Protein AF-A0A0F8X9G3-F1 (afdb_monomer_lite)

Radius of gyration: 14.19 Å; chains: 1; bounding box: 34×26×39 Å

Structure (mmCIF, N/CA/C/O backbone):
data_AF-A0A0F8X9G3-F1
#
_entry.id   AF-A0A0F8X9G3-F1
#
loop_
_atom_site.group_PDB
_atom_site.id
_atom_site.type_symbol
_atom_site.label_atom_id
_atom_site.label_alt_id
_atom_site.label_comp_id
_atom_site.label_asym_id
_atom_site.label_entity_id
_atom_site.label_seq_id
_atom_site.pdbx_PDB_ins_code
_atom_site.Cartn_x
_atom_site.Cartn_y
_atom_site.Cartn_z
_atom_site.occupancy
_atom_site.B_iso_or_equiv
_atom_site.auth_seq_id
_atom_site.auth_comp_id
_atom_site.auth_asym_id
_atom_site.auth_atom_id
_atom_site.pdbx_PDB_model_num
ATOM 1 N N . MET A 1 1 ? 1.782 -6.968 -15.824 1.00 55.12 1 MET A N 1
ATOM 2 C CA . MET A 1 1 ? 0.799 -6.143 -16.598 1.00 55.12 1 MET A CA 1
ATOM 3 C C . MET A 1 1 ? -0.123 -5.520 -15.567 1.00 55.12 1 MET A C 1
ATOM 5 O O . MET A 1 1 ? -0.432 -6.246 -14.637 1.00 55.12 1 MET A O 1
ATOM 9 N N . PRO A 1 2 ? -0.645 -4.287 -15.708 1.00 55.75 2 PRO A N 1
ATOM 10 C CA . PRO A 1 2 ? -1.549 -3.748 -14.700 1.00 55.75 2 PRO A CA 1
ATOM 11 C C . PRO A 1 2 ? -2.890 -4.479 -14.796 1.00 55.75 2 PRO A C 1
ATOM 13 O O . PRO A 1 2 ? -3.807 -4.054 -15.496 1.00 55.75 2 PRO A O 1
ATOM 16 N N . ILE A 1 3 ? -2.990 -5.639 -14.145 1.00 59.97 3 ILE A N 1
ATOM 17 C CA . ILE A 1 3 ? -4.221 -6.421 -14.052 1.00 59.97 3 ILE A CA 1
ATOM 18 C C . ILE A 1 3 ? -4.939 -6.058 -12.761 1.00 59.97 3 ILE A C 1
ATOM 20 O O . ILE A 1 3 ? -5.491 -6.898 -12.058 1.00 59.97 3 ILE A O 1
ATOM 24 N N . THR A 1 4 ? -4.976 -4.775 -12.425 1.00 58.44 4 THR A N 1
ATOM 25 C CA . THR A 1 4 ? -6.082 -4.240 -11.640 1.00 58.44 4 THR A CA 1
ATOM 26 C C . THR A 1 4 ? -7.337 -4.352 -12.523 1.00 58.44 4 THR A C 1
ATOM 28 O O . THR A 1 4 ? -7.443 -3.676 -13.543 1.00 58.44 4 THR A O 1
ATOM 31 N N . PRO A 1 5 ? -8.255 -5.297 -12.221 1.00 61.38 5 PRO A N 1
ATOM 32 C CA . PRO A 1 5 ? -8.760 -5.515 -10.867 1.00 61.38 5 PRO A CA 1
ATOM 33 C C . PRO A 1 5 ? -8.480 -6.895 -10.235 1.00 61.38 5 PRO A C 1
ATOM 35 O O . PRO A 1 5 ? -8.960 -7.132 -9.130 1.00 61.38 5 PRO A O 1
ATOM 38 N N . LEU A 1 6 ? -7.731 -7.810 -10.861 1.00 65.81 6 LEU A N 1
ATOM 39 C CA . LEU A 1 6 ? -7.439 -9.154 -10.324 1.00 65.81 6 LEU A CA 1
ATOM 40 C C . LEU A 1 6 ? -6.577 -9.155 -9.047 1.00 65.81 6 LEU A C 1
ATOM 42 O O . LEU A 1 6 ? -6.640 -10.109 -8.270 1.00 65.81 6 LEU A O 1
ATOM 46 N N . HIS A 1 7 ? -5.864 -8.067 -8.761 1.00 74.69 7 HIS A N 1
ATOM 47 C CA . HIS A 1 7 ? -5.136 -7.882 -7.500 1.00 74.69 7 HIS A CA 1
ATOM 48 C C . HIS A 1 7 ? -6.060 -7.676 -6.279 1.00 74.69 7 HIS A C 1
ATOM 50 O O . HIS A 1 7 ? -5.724 -8.063 -5.156 1.00 74.69 7 HIS A O 1
ATOM 56 N N . TYR A 1 8 ? -7.272 -7.145 -6.493 1.00 81.19 8 TYR A N 1
ATOM 57 C CA . TYR A 1 8 ? -8.256 -6.915 -5.429 1.00 81.19 8 TYR A CA 1
ATOM 58 C C . TYR A 1 8 ? -8.791 -8.216 -4.795 1.00 81.19 8 TYR A C 1
ATOM 60 O O . TYR A 1 8 ? -8.833 -8.291 -3.563 1.00 81.19 8 TYR A O 1
ATOM 68 N N . PRO A 1 9 ? -9.176 -9.261 -5.561 1.00 88.44 9 PRO A N 1
ATOM 69 C CA . PRO A 1 9 ? -9.528 -10.566 -5.006 1.00 88.44 9 PRO A CA 1
ATOM 70 C C . PRO A 1 9 ? -8.490 -11.149 -4.043 1.00 88.44 9 PRO A C 1
ATOM 72 O O . PRO A 1 9 ? -8.878 -11.708 -3.017 1.00 88.44 9 PRO A O 1
ATOM 75 N N . VAL A 1 10 ? -7.190 -10.985 -4.320 1.00 89.25 10 VAL A N 1
ATOM 76 C CA . VAL A 1 10 ? -6.123 -11.457 -3.421 1.00 89.25 10 VAL A CA 1
ATOM 77 C C . VAL A 1 10 ? -6.124 -10.662 -2.119 1.00 89.25 10 VAL A C 1
ATOM 79 O O . VAL A 1 10 ? -6.170 -11.255 -1.041 1.00 89.25 10 VAL A O 1
ATOM 82 N N . ALA A 1 11 ? -6.166 -9.329 -2.197 1.00 91.25 11 ALA A N 1
ATOM 83 C CA . ALA A 1 11 ? -6.288 -8.463 -1.023 1.00 91.25 11 ALA A CA 1
ATOM 84 C C . ALA A 1 11 ? -7.526 -8.813 -0.175 1.00 91.25 11 ALA A C 1
ATOM 86 O O . ALA A 1 11 ? -7.452 -8.932 1.051 1.00 91.25 11 ALA A O 1
ATOM 87 N N . TRP A 1 12 ? -8.670 -9.045 -0.821 1.00 93.12 12 TRP A N 1
ATOM 88 C CA . TRP A 1 12 ? -9.884 -9.479 -0.142 1.00 93.12 12 TRP A CA 1
ATOM 89 C C . TRP A 1 12 ? -9.704 -10.853 0.513 1.00 93.12 12 TRP A C 1
ATOM 91 O O . TRP A 1 12 ? -10.017 -10.998 1.695 1.00 93.12 12 TRP A O 1
ATOM 101 N N . GLY A 1 13 ? -9.152 -11.834 -0.205 1.00 93.62 13 GLY A N 1
ATOM 102 C CA . GLY A 1 13 ? -8.879 -13.180 0.299 1.00 93.62 13 GLY A CA 1
ATOM 103 C C . GLY A 1 13 ? -7.996 -13.168 1.545 1.00 93.62 13 GLY A C 1
ATOM 104 O O . GLY A 1 13 ? -8.375 -13.739 2.567 1.00 93.62 13 GLY A O 1
ATOM 105 N N . LEU A 1 14 ? -6.887 -12.422 1.522 1.00 92.88 14 LEU A N 1
ATOM 106 C CA . LEU A 1 14 ? -5.997 -12.249 2.677 1.00 92.88 14 LEU A CA 1
ATOM 107 C C . LEU A 1 14 ? -6.746 -11.699 3.897 1.00 92.88 14 LEU A C 1
ATOM 109 O O . LEU A 1 14 ? -6.619 -12.239 4.994 1.00 92.88 14 LEU A O 1
ATOM 113 N N . SER A 1 15 ? -7.613 -10.699 3.702 1.00 94.56 15 SER A N 1
ATOM 114 C CA . SER A 1 15 ? -8.439 -10.150 4.791 1.00 94.56 15 SER A CA 1
ATOM 115 C C . SER A 1 15 ? -9.440 -11.156 5.381 1.00 94.56 15 SER A C 1
ATOM 117 O O . SER A 1 15 ? -9.937 -10.979 6.497 1.00 94.56 15 SER A O 1
ATOM 119 N N . LYS A 1 16 ? -9.802 -12.202 4.624 1.00 95.19 16 LYS A N 1
ATOM 120 C CA . LYS A 1 16 ? -10.672 -13.282 5.107 1.00 95.19 16 LYS A CA 1
ATOM 121 C C . LYS A 1 16 ? -9.898 -14.362 5.847 1.00 95.19 16 LYS A C 1
ATOM 123 O O . LYS A 1 16 ? -10.465 -14.904 6.794 1.00 95.19 16 LYS A O 1
ATOM 128 N N . LEU A 1 17 ? -8.650 -14.620 5.455 1.00 94.81 17 LEU A N 1
ATOM 129 C CA . LEU A 1 17 ? -7.768 -15.600 6.092 1.00 94.81 17 LEU A CA 1
ATOM 130 C C . LEU A 1 17 ? -7.300 -15.153 7.482 1.00 94.81 17 LEU A C 1
ATOM 132 O O . LEU A 1 17 ? -7.244 -15.978 8.389 1.00 94.81 17 LEU A O 1
ATOM 136 N N . ASP A 1 18 ? -7.028 -13.859 7.683 1.00 93.88 18 ASP A N 1
ATOM 137 C CA . ASP A 1 18 ? -6.659 -13.320 8.997 1.00 93.88 18 ASP A CA 1
ATOM 138 C C . ASP A 1 18 ? -7.423 -12.026 9.311 1.00 93.88 18 ASP A C 1
ATOM 140 O O . ASP A 1 18 ? -7.259 -10.996 8.658 1.00 93.88 18 ASP A O 1
ATOM 144 N N . LYS A 1 19 ? -8.246 -12.070 10.368 1.00 91.62 19 LYS A N 1
ATOM 145 C CA . LYS A 1 19 ? -9.067 -10.937 10.829 1.00 91.62 19 LYS A CA 1
ATOM 146 C C . LYS A 1 19 ? -8.255 -9.782 11.409 1.00 91.62 19 LYS A C 1
ATOM 148 O O . LYS A 1 19 ? -8.803 -8.697 11.584 1.00 91.62 19 LYS A O 1
ATOM 153 N N . ARG A 1 20 ? -6.979 -10.004 11.731 1.00 94.50 20 ARG A N 1
ATOM 154 C CA . ARG A 1 20 ? -6.062 -8.960 12.202 1.00 94.50 20 ARG A CA 1
ATOM 155 C C . ARG A 1 20 ? -5.588 -8.066 11.060 1.00 94.50 20 ARG A C 1
ATOM 157 O O . ARG A 1 20 ? -5.105 -6.970 11.331 1.00 94.50 20 ARG A O 1
ATOM 164 N N . LEU A 1 21 ? -5.710 -8.511 9.808 1.00 96.12 21 LEU A N 1
ATOM 165 C CA . LEU A 1 21 ? -5.331 -7.716 8.647 1.00 96.12 21 LEU A CA 1
ATOM 166 C C . LEU A 1 21 ? -6.378 -6.641 8.337 1.00 96.12 21 LEU A C 1
ATOM 168 O O . LEU A 1 21 ? -7.588 -6.828 8.462 1.00 96.12 21 LEU A O 1
ATOM 172 N N . ASN A 1 22 ? -5.882 -5.493 7.901 1.00 97.00 22 ASN A N 1
ATOM 173 C CA . ASN A 1 22 ? -6.655 -4.322 7.548 1.00 97.00 22 ASN A CA 1
ATOM 174 C C . ASN A 1 22 ? -6.981 -4.349 6.052 1.00 97.00 22 ASN A C 1
ATOM 176 O O . ASN A 1 22 ? -6.102 -4.174 5.208 1.00 97.00 22 ASN A O 1
ATOM 180 N N . LEU A 1 23 ? -8.258 -4.553 5.728 1.00 96.44 23 LEU A N 1
ATOM 181 C CA . LEU A 1 23 ? -8.706 -4.630 4.341 1.00 96.44 23 LEU A CA 1
ATOM 182 C C . LEU A 1 23 ? -8.379 -3.355 3.530 1.00 96.44 23 LEU A C 1
ATOM 184 O O . LEU A 1 23 ? -7.823 -3.513 2.447 1.00 96.44 23 LEU A O 1
ATOM 188 N N . PRO A 1 24 ? -8.639 -2.119 4.010 1.00 97.12 24 PRO A N 1
ATOM 189 C CA . PRO A 1 24 ? -8.205 -0.912 3.301 1.00 97.12 24 PRO A CA 1
ATOM 190 C C . PRO A 1 24 ? -6.715 -0.895 2.952 1.00 97.12 24 PRO A C 1
ATOM 192 O O . PRO A 1 24 ? -6.372 -0.615 1.808 1.00 97.12 24 PRO A O 1
ATOM 195 N N . GLY A 1 25 ? -5.840 -1.255 3.896 1.00 97.81 25 GLY A N 1
ATOM 196 C CA . GLY A 1 25 ? -4.397 -1.317 3.653 1.00 97.81 25 GLY A CA 1
ATOM 197 C C . GLY A 1 25 ? -4.015 -2.356 2.596 1.00 97.81 25 GLY A C 1
ATOM 198 O O . GLY A 1 25 ? -3.231 -2.050 1.703 1.00 97.81 25 GLY A O 1
ATOM 199 N N . LEU A 1 26 ? -4.608 -3.556 2.651 1.00 97.38 26 LEU A N 1
ATOM 200 C CA . LEU A 1 26 ? -4.400 -4.602 1.640 1.00 97.38 26 LEU A CA 1
ATOM 201 C C . LEU A 1 26 ? -4.854 -4.142 0.249 1.00 97.38 26 LEU A C 1
ATOM 203 O O . LEU A 1 26 ? -4.129 -4.338 -0.723 1.00 97.38 26 LEU A O 1
ATOM 207 N N . ILE A 1 27 ? -6.034 -3.513 0.161 1.00 95.62 27 ILE A N 1
ATOM 208 C CA . ILE A 1 27 ? -6.569 -2.974 -1.093 1.00 95.62 27 ILE A CA 1
ATOM 209 C C . ILE A 1 27 ? -5.606 -1.931 -1.634 1.00 95.62 27 ILE A C 1
ATOM 211 O O . ILE A 1 27 ? -5.077 -2.113 -2.719 1.00 95.62 27 ILE A O 1
ATOM 215 N N . VAL A 1 28 ? -5.335 -0.866 -0.883 1.00 96.75 28 VAL A N 1
ATOM 216 C CA . VAL A 1 28 ? -4.487 0.229 -1.365 1.00 96.75 28 VAL A CA 1
ATOM 217 C C . VAL A 1 28 ? -3.112 -0.298 -1.771 1.00 96.75 28 VAL A C 1
ATOM 219 O O . VAL A 1 28 ? -2.669 -0.016 -2.880 1.00 96.75 28 VAL A O 1
ATOM 222 N N . GLY A 1 29 ? -2.486 -1.142 -0.945 1.00 96.38 29 GLY A N 1
ATOM 223 C CA . GLY A 1 29 ? -1.193 -1.747 -1.262 1.00 96.38 29 GLY A CA 1
ATOM 224 C C . GLY A 1 29 ? -1.189 -2.575 -2.547 1.00 96.38 29 GLY A C 1
ATOM 225 O O . GLY A 1 29 ? -0.207 -2.548 -3.275 1.00 96.38 29 GLY A O 1
ATOM 226 N N . SER A 1 30 ? -2.296 -3.247 -2.870 1.00 94.44 30 SER A N 1
ATOM 227 C CA . SER A 1 30 ? -2.434 -4.014 -4.116 1.00 94.44 30 SER A CA 1
ATOM 228 C C . SER A 1 30 ? -2.621 -3.159 -5.379 1.00 94.44 30 SER A C 1
ATOM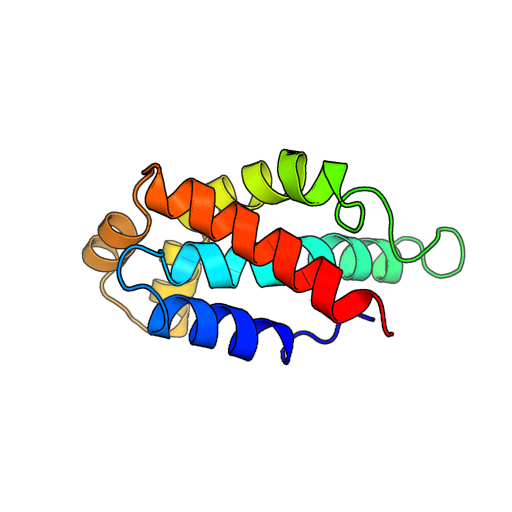 230 O O . SER A 1 30 ? -2.557 -3.696 -6.480 1.00 94.44 30 SER A O 1
ATOM 232 N N . PHE A 1 31 ? -2.858 -1.850 -5.229 1.00 92.94 31 PHE A N 1
ATOM 233 C CA . PHE A 1 31 ? -3.024 -0.894 -6.333 1.00 92.94 31 PHE A CA 1
ATOM 234 C C . PHE A 1 31 ? -1.840 0.072 -6.483 1.00 92.94 31 PHE A C 1
ATOM 236 O O . PHE A 1 31 ? -1.651 0.616 -7.566 1.00 92.94 31 PHE A O 1
ATOM 243 N N . ILE A 1 32 ? -1.066 0.336 -5.420 1.00 94.75 32 ILE A N 1
ATOM 244 C CA . ILE A 1 32 ? 0.024 1.327 -5.469 1.00 94.75 32 ILE A CA 1
ATOM 245 C C . ILE A 1 32 ? 1.076 1.017 -6.545 1.00 94.75 32 ILE A C 1
ATOM 247 O O . ILE A 1 32 ? 1.444 1.966 -7.242 1.00 94.75 32 ILE A O 1
ATOM 251 N N . PRO A 1 33 ? 1.549 -0.231 -6.736 1.00 93.56 33 PRO A N 1
ATOM 252 C CA . PRO A 1 33 ? 2.526 -0.512 -7.784 1.00 93.56 33 PRO A CA 1
ATOM 253 C C . PRO A 1 33 ? 2.045 -0.089 -9.179 1.00 93.56 33 PRO A C 1
ATOM 255 O O . PRO A 1 33 ? 2.770 0.615 -9.879 1.00 93.56 33 PRO A O 1
ATOM 258 N N . ASP A 1 34 ? 0.790 -0.376 -9.536 1.00 92.00 34 ASP A N 1
ATOM 259 C CA . ASP A 1 34 ? 0.200 -0.040 -10.844 1.00 92.00 34 ASP A CA 1
ATOM 260 C C . ASP A 1 34 ? 0.171 1.464 -11.163 1.00 92.00 34 ASP A C 1
ATOM 262 O O . ASP A 1 34 ? 0.111 1.847 -12.334 1.00 92.00 34 ASP A O 1
ATOM 266 N N . ILE A 1 35 ? 0.242 2.344 -10.154 1.00 90.88 35 ILE A N 1
ATOM 267 C CA . ILE A 1 35 ? 0.318 3.797 -10.380 1.00 90.88 35 ILE A CA 1
ATOM 268 C C . ILE A 1 35 ? 1.568 4.151 -11.193 1.00 90.88 35 ILE A C 1
ATOM 270 O O . ILE A 1 35 ? 1.509 5.033 -12.051 1.00 90.88 35 ILE A O 1
ATOM 274 N N . GLU A 1 36 ? 2.681 3.454 -10.953 1.00 90.62 36 GLU A N 1
ATOM 275 C CA . GLU A 1 36 ? 3.926 3.627 -11.705 1.00 90.62 36 GLU A CA 1
ATOM 276 C C . GLU A 1 36 ? 3.718 3.321 -13.189 1.00 90.62 36 GLU A C 1
ATOM 278 O O . GLU A 1 36 ? 4.054 4.147 -14.036 1.00 90.62 36 GLU A O 1
ATOM 283 N N . VAL A 1 37 ? 3.078 2.192 -13.499 1.00 89.25 37 VAL A N 1
ATOM 284 C CA . VAL A 1 37 ? 2.800 1.767 -14.877 1.00 89.25 37 VAL A CA 1
ATOM 285 C C . VAL A 1 37 ? 1.887 2.771 -15.577 1.00 89.25 37 VAL A C 1
ATOM 287 O O . VAL A 1 37 ? 2.164 3.186 -16.703 1.00 89.25 37 VAL A O 1
ATOM 290 N N . LEU A 1 38 ? 0.809 3.206 -14.914 1.00 88.81 38 LEU A N 1
ATOM 291 C CA . LEU A 1 38 ? -0.111 4.206 -15.465 1.00 88.81 38 LEU A CA 1
ATOM 292 C C . LEU A 1 38 ? 0.601 5.526 -15.776 1.00 88.81 38 LEU A C 1
ATOM 294 O O . LEU A 1 38 ? 0.403 6.100 -16.848 1.00 88.81 38 LEU A O 1
ATOM 298 N N . PHE A 1 39 ? 1.443 5.998 -14.858 1.00 90.06 39 PHE A N 1
ATOM 299 C CA . PHE A 1 39 ? 2.196 7.234 -15.025 1.00 90.06 39 PHE A CA 1
ATOM 300 C C . PHE A 1 39 ? 3.207 7.132 -16.175 1.00 90.06 39 PHE A C 1
ATOM 302 O O . PHE A 1 39 ? 3.233 7.991 -17.058 1.00 90.06 39 PHE A O 1
ATOM 309 N N . LEU A 1 40 ? 4.005 6.063 -16.208 1.00 90.75 40 LEU A N 1
ATOM 310 C CA . LEU A 1 40 ? 5.024 5.853 -17.238 1.00 90.75 40 LEU A CA 1
ATOM 311 C C . LEU A 1 40 ? 4.399 5.686 -18.618 1.00 90.75 40 LEU A C 1
ATOM 313 O O . LEU A 1 40 ? 4.848 6.312 -19.575 1.00 90.75 40 LEU A O 1
ATOM 317 N N . ARG A 1 41 ? 3.298 4.942 -18.719 1.00 89.44 41 ARG A N 1
ATOM 318 C CA . ARG A 1 41 ? 2.591 4.771 -19.986 1.00 89.44 41 ARG A CA 1
ATOM 319 C C . ARG A 1 41 ? 1.946 6.061 -20.485 1.00 89.44 41 ARG A C 1
ATOM 321 O O . ARG A 1 41 ? 1.869 6.267 -21.689 1.00 89.44 41 ARG A O 1
ATOM 328 N N . PHE A 1 42 ? 1.479 6.936 -19.599 1.00 89.69 42 PHE A N 1
ATOM 329 C CA . PHE A 1 42 ? 0.857 8.191 -20.023 1.00 89.69 42 PHE A CA 1
ATOM 330 C C . PHE A 1 42 ? 1.886 9.240 -20.469 1.00 89.69 42 PHE A C 1
ATOM 332 O O . PHE A 1 42 ? 1.670 9.921 -21.468 1.00 89.69 42 PHE A O 1
ATOM 339 N N . PHE A 1 43 ? 3.009 9.367 -19.754 1.00 92.44 43 PHE A N 1
ATOM 340 C CA . PHE A 1 43 ? 3.983 10.444 -19.983 1.00 92.44 43 PHE A CA 1
ATOM 341 C C . PHE A 1 43 ? 5.248 10.017 -20.744 1.00 92.44 43 PHE A C 1
ATOM 343 O O . PHE A 1 43 ? 5.891 10.860 -21.365 1.00 92.44 43 PHE A O 1
ATOM 350 N N . PHE A 1 44 ? 5.613 8.734 -20.710 1.00 91.81 44 PHE A N 1
ATOM 351 C CA . PHE A 1 44 ? 6.907 8.217 -21.183 1.00 91.81 44 PHE A CA 1
ATOM 352 C C . PHE A 1 44 ? 6.777 6.979 -22.085 1.00 91.81 44 PHE A C 1
ATOM 354 O O . PHE A 1 44 ? 7.739 6.223 -22.249 1.00 91.81 44 PHE A O 1
ATOM 361 N N . SER A 1 45 ? 5.602 6.776 -22.692 1.00 89.00 45 SER A N 1
ATOM 362 C CA . SER A 1 45 ? 5.335 5.652 -23.596 1.00 89.00 45 SER A CA 1
ATOM 363 C C . SER A 1 45 ? 6.399 5.536 -24.691 1.00 89.00 45 SER A C 1
ATOM 365 O O . SER A 1 45 ? 6.612 6.471 -25.461 1.00 89.00 45 SER A O 1
ATOM 367 N N . GLY A 1 46 ? 7.034 4.364 -24.791 1.00 86.12 46 GLY A N 1
ATOM 368 C CA . GLY A 1 46 ? 8.063 4.067 -25.795 1.00 86.12 46 GLY A CA 1
ATOM 369 C C . GLY A 1 46 ? 9.450 4.642 -25.489 1.00 86.12 46 GLY A C 1
ATOM 370 O O . GLY A 1 46 ? 10.363 4.451 -26.288 1.00 86.12 46 GLY A O 1
ATOM 371 N N . VAL A 1 47 ? 9.619 5.325 -24.351 1.00 89.88 47 VAL A N 1
ATOM 372 C CA . VAL A 1 47 ? 10.899 5.907 -23.913 1.00 89.88 47 VAL A CA 1
ATOM 373 C C . VAL A 1 47 ? 11.461 5.165 -22.704 1.00 89.88 47 VAL A C 1
ATOM 375 O O . VAL A 1 47 ? 12.650 4.853 -22.678 1.00 89.88 47 VAL A O 1
ATOM 378 N N . LEU A 1 48 ? 10.622 4.880 -21.705 1.00 87.94 48 LEU A N 1
ATOM 379 C CA . LEU A 1 48 ? 11.012 4.174 -20.483 1.00 87.94 48 LEU A CA 1
ATOM 380 C C . LEU A 1 48 ? 10.330 2.801 -20.389 1.00 87.94 48 LEU A C 1
ATOM 382 O O . LEU A 1 48 ? 9.272 2.612 -20.991 1.00 87.94 48 LEU A O 1
ATOM 386 N N . PRO A 1 49 ? 10.907 1.846 -19.631 1.00 86.50 49 PRO A N 1
ATOM 387 C CA . PRO A 1 49 ? 10.205 0.625 -19.250 1.00 86.50 49 PRO A CA 1
ATOM 388 C C . PRO A 1 49 ? 8.939 0.943 -18.453 1.00 86.50 49 PRO A C 1
ATOM 390 O O . PRO A 1 49 ? 8.909 1.920 -17.711 1.00 86.50 49 PRO A O 1
ATOM 393 N N . ASP A 1 50 ? 7.935 0.072 -18.538 1.00 83.06 50 ASP A N 1
ATOM 394 C CA . ASP A 1 50 ? 6.655 0.257 -17.840 1.00 83.06 50 ASP A CA 1
ATOM 395 C C . ASP A 1 50 ? 6.740 0.016 -16.319 1.00 83.06 50 ASP A C 1
ATOM 397 O O . ASP A 1 50 ? 5.828 0.387 -15.587 1.00 83.06 50 ASP A O 1
ATOM 401 N N . HIS A 1 51 ? 7.830 -0.588 -15.835 1.00 88.19 51 HIS A N 1
ATOM 402 C CA . HIS A 1 51 ? 8.027 -0.975 -14.436 1.00 88.19 51 HIS A CA 1
ATOM 403 C C . HIS A 1 51 ? 9.378 -0.446 -13.950 1.00 88.19 51 HIS A C 1
ATOM 405 O O . HIS A 1 51 ? 10.397 -0.641 -14.618 1.00 88.19 51 HIS A O 1
ATOM 411 N N . LEU A 1 52 ? 9.396 0.212 -12.791 1.00 90.50 52 LEU A N 1
ATOM 412 C CA . LEU A 1 52 ? 10.601 0.771 -12.183 1.00 90.50 52 LEU A CA 1
ATOM 413 C C . LEU A 1 52 ? 10.705 0.339 -10.711 1.00 90.50 52 LEU A C 1
ATOM 415 O O . LEU A 1 52 ? 10.911 -0.836 -10.407 1.00 90.50 52 LEU A O 1
ATOM 419 N N . VAL A 1 53 ? 10.642 1.290 -9.782 1.00 93.81 53 VAL A N 1
ATOM 420 C CA . VAL A 1 53 ? 10.962 1.064 -8.374 1.00 93.81 53 VAL A CA 1
ATOM 421 C C . VAL A 1 53 ? 9.790 0.411 -7.652 1.00 93.81 53 VAL A C 1
ATOM 423 O O . VAL A 1 53 ? 10.025 -0.500 -6.856 1.00 93.81 53 VAL A O 1
ATOM 426 N N . LEU A 1 54 ? 8.544 0.816 -7.916 1.00 93.62 54 LEU A N 1
ATOM 427 C CA . LEU A 1 54 ? 7.380 0.290 -7.190 1.00 93.62 54 LEU A CA 1
ATOM 428 C C . LEU A 1 54 ? 7.100 -1.187 -7.496 1.00 93.62 54 LEU A C 1
ATOM 430 O O . LEU A 1 54 ? 6.593 -1.889 -6.625 1.00 93.62 54 LEU A O 1
ATOM 434 N 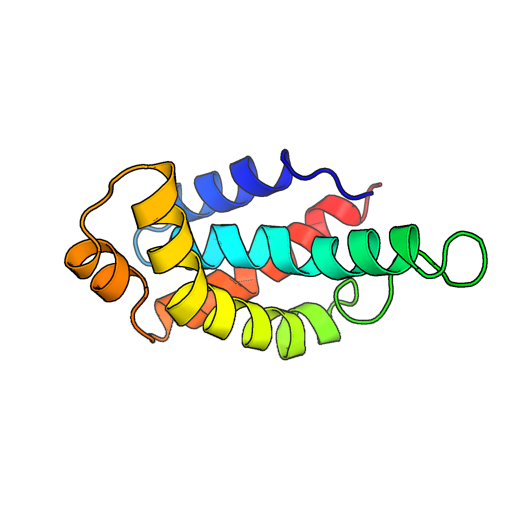N . HIS A 1 55 ? 7.512 -1.670 -8.668 1.00 93.19 55 HIS A N 1
ATOM 435 C CA . HIS A 1 55 ? 7.453 -3.087 -9.048 1.00 93.19 55 HIS A CA 1
ATOM 436 C C . HIS A 1 55 ? 8.704 -3.902 -8.688 1.00 93.19 55 HIS A C 1
ATOM 438 O O . HIS A 1 55 ? 8.828 -5.065 -9.065 1.00 93.19 55 HIS A O 1
ATOM 444 N N . SER A 1 56 ? 9.640 -3.330 -7.928 1.00 93.50 56 SER A N 1
ATOM 445 C CA . SER A 1 56 ? 10.745 -4.089 -7.338 1.00 93.50 56 SER A CA 1
ATOM 446 C C . SER A 1 56 ? 10.385 -4.573 -5.933 1.00 93.50 56 SER A C 1
ATOM 448 O O . SER A 1 56 ? 9.696 -3.875 -5.192 1.00 93.50 56 SER A O 1
ATOM 450 N N . LEU A 1 57 ? 10.905 -5.732 -5.510 1.00 94.44 57 LEU A N 1
ATOM 451 C CA . LE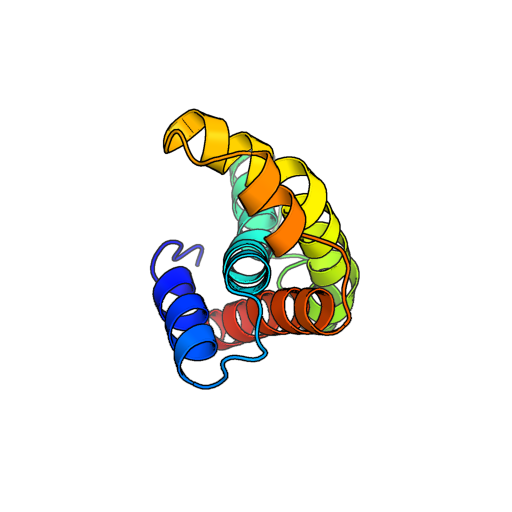U A 1 57 ? 10.633 -6.273 -4.170 1.00 94.44 57 LEU A CA 1
ATOM 452 C C . LEU A 1 57 ? 11.015 -5.281 -3.056 1.00 94.44 57 LEU A C 1
ATOM 454 O O . LEU A 1 57 ? 10.253 -5.063 -2.115 1.00 94.44 57 LEU A O 1
ATOM 458 N N . VAL A 1 58 ? 12.187 -4.651 -3.187 1.00 96.44 58 VAL A N 1
ATOM 459 C CA . VAL A 1 58 ? 12.682 -3.655 -2.225 1.00 96.44 58 VAL A CA 1
ATOM 460 C C . VAL A 1 58 ? 11.820 -2.396 -2.258 1.00 96.44 58 VAL A C 1
ATOM 462 O O . VAL A 1 58 ? 11.453 -1.886 -1.200 1.00 96.44 58 VAL A O 1
ATOM 465 N N . GLY A 1 59 ? 11.465 -1.896 -3.444 1.00 96.75 59 GLY A N 1
ATOM 466 C CA . GLY A 1 59 ? 10.643 -0.698 -3.585 1.00 96.75 59 GLY A CA 1
ATOM 467 C C . GLY A 1 59 ? 9.221 -0.895 -3.068 1.00 96.75 59 GLY A C 1
ATOM 468 O O . GLY A 1 59 ? 8.754 -0.058 -2.303 1.00 96.75 59 GLY A O 1
ATOM 469 N N . ALA A 1 60 ? 8.569 -2.020 -3.361 1.00 96.38 60 ALA A N 1
ATOM 470 C CA . ALA A 1 60 ? 7.269 -2.386 -2.792 1.00 96.38 60 ALA A CA 1
ATOM 471 C C . ALA A 1 60 ? 7.301 -2.492 -1.262 1.00 96.38 60 ALA A C 1
ATOM 473 O O . ALA A 1 60 ? 6.449 -1.924 -0.569 1.00 96.38 60 ALA A O 1
ATOM 474 N N . PHE A 1 61 ? 8.309 -3.180 -0.718 1.00 97.19 61 PHE A N 1
ATOM 475 C CA . PHE A 1 61 ? 8.480 -3.325 0.728 1.00 97.19 61 PHE A CA 1
ATOM 476 C C . PHE A 1 61 ? 8.729 -1.979 1.426 1.00 97.19 61 PHE A C 1
ATOM 478 O O . PHE A 1 61 ? 8.292 -1.776 2.555 1.00 97.19 61 PHE A O 1
ATOM 485 N N . THR A 1 62 ? 9.415 -1.046 0.761 1.00 97.62 62 THR A N 1
ATOM 486 C CA . THR A 1 62 ? 9.790 0.254 1.334 1.00 97.62 62 THR A CA 1
ATOM 487 C C . THR A 1 62 ? 8.864 1.378 0.865 1.00 97.62 62 THR A C 1
ATOM 489 O O . THR A 1 62 ? 7.876 1.690 1.530 1.00 97.62 62 THR A O 1
ATOM 492 N N . LEU A 1 63 ? 9.167 1.995 -0.278 1.00 97.88 63 LEU A N 1
ATOM 493 C CA . LEU A 1 63 ? 8.452 3.145 -0.830 1.00 97.88 63 LEU A CA 1
ATOM 494 C C . LEU A 1 63 ? 6.978 2.838 -1.105 1.00 97.88 63 LEU A C 1
ATOM 496 O O . LEU A 1 63 ? 6.122 3.621 -0.702 1.00 97.88 63 LEU A O 1
ATOM 500 N N . GLY A 1 64 ? 6.667 1.693 -1.714 1.00 97.75 64 GLY A N 1
ATOM 501 C CA . GLY A 1 64 ? 5.296 1.259 -1.983 1.00 97.75 64 GLY A CA 1
ATOM 502 C C . GLY A 1 64 ? 4.476 1.150 -0.700 1.00 97.75 64 GLY A C 1
ATOM 503 O O . GLY A 1 64 ? 3.371 1.689 -0.618 1.00 97.75 64 GLY A O 1
ATOM 504 N N . THR A 1 65 ? 5.055 0.573 0.354 1.00 98.44 65 THR A N 1
ATOM 505 C CA . THR A 1 65 ? 4.425 0.488 1.680 1.00 98.44 65 THR A CA 1
ATOM 506 C C . THR A 1 65 ? 4.206 1.868 2.299 1.00 98.44 65 THR A C 1
ATOM 508 O O . THR A 1 65 ? 3.105 2.151 2.772 1.00 98.44 65 THR A O 1
ATOM 511 N N . ILE A 1 66 ? 5.206 2.756 2.258 1.00 98.56 66 ILE A N 1
ATOM 512 C CA . ILE A 1 66 ? 5.085 4.131 2.770 1.00 98.56 66 ILE A CA 1
ATOM 513 C C . ILE A 1 66 ? 3.959 4.873 2.041 1.00 98.56 66 ILE A C 1
ATOM 515 O O . ILE A 1 66 ? 3.047 5.395 2.685 1.00 98.56 66 ILE A O 1
ATOM 519 N N . ILE A 1 67 ? 3.975 4.867 0.706 1.00 98.31 67 ILE A N 1
ATOM 520 C CA . ILE A 1 67 ? 2.948 5.503 -0.130 1.00 98.31 67 ILE A CA 1
ATOM 521 C C . ILE A 1 67 ? 1.568 4.920 0.192 1.00 98.31 67 ILE A C 1
ATOM 523 O O . ILE A 1 67 ? 0.612 5.672 0.378 1.00 98.31 67 ILE A O 1
ATOM 527 N N . SER A 1 68 ? 1.469 3.598 0.341 1.00 98.38 68 SER A N 1
ATOM 528 C CA . SER A 1 68 ? 0.219 2.908 0.674 1.00 98.38 68 SER A CA 1
ATOM 529 C C . SER A 1 68 ? -0.340 3.325 2.030 1.00 98.38 68 SER A C 1
ATOM 531 O O . SER A 1 68 ? -1.547 3.514 2.155 1.00 98.38 68 SER A O 1
ATOM 533 N N . ILE A 1 69 ? 0.508 3.518 3.042 1.00 98.69 69 ILE A N 1
ATOM 534 C CA . ILE A 1 69 ? 0.080 3.992 4.365 1.00 98.69 69 ILE A CA 1
ATOM 535 C C . ILE A 1 69 ? -0.526 5.393 4.247 1.00 98.69 69 ILE A C 1
ATOM 537 O O . ILE A 1 69 ? -1.644 5.618 4.714 1.00 98.69 69 ILE A O 1
ATOM 541 N N . PHE A 1 70 ? 0.169 6.321 3.582 1.00 98.56 70 PHE A N 1
ATOM 542 C CA . PHE A 1 70 ? -0.336 7.680 3.373 1.00 98.56 70 PHE A CA 1
ATOM 543 C C . PHE A 1 70 ? -1.640 7.678 2.569 1.00 98.56 70 PHE A C 1
ATOM 545 O O . PHE A 1 70 ? -2.626 8.295 2.978 1.00 98.56 70 PHE A O 1
ATOM 552 N N . ALA A 1 71 ? -1.688 6.931 1.467 1.00 98.25 71 ALA A N 1
ATOM 553 C CA . ALA A 1 71 ? -2.890 6.793 0.659 1.00 98.25 71 ALA A CA 1
ATOM 554 C C . ALA A 1 71 ? -4.049 6.179 1.465 1.00 98.25 71 ALA A C 1
ATOM 556 O O . ALA A 1 71 ? -5.178 6.654 1.373 1.00 98.25 71 ALA A O 1
ATOM 557 N N . THR A 1 72 ? -3.792 5.193 2.325 1.00 98.44 72 THR A N 1
ATOM 558 C CA . THR A 1 72 ? -4.848 4.566 3.133 1.00 98.44 72 THR A CA 1
ATOM 559 C C . THR A 1 72 ? -5.362 5.477 4.242 1.00 98.44 72 THR A C 1
ATOM 561 O O . THR A 1 72 ? -6.559 5.488 4.504 1.00 98.44 72 THR A O 1
ATOM 564 N N . ILE A 1 73 ? -4.500 6.258 4.894 1.00 98.38 73 ILE A N 1
ATOM 565 C CA . ILE A 1 73 ? -4.910 7.156 5.985 1.00 98.38 73 ILE A CA 1
ATOM 566 C C . ILE A 1 73 ? -5.660 8.377 5.442 1.00 98.38 73 ILE A C 1
ATOM 568 O O . ILE A 1 73 ? -6.670 8.793 6.013 1.00 98.38 73 ILE A O 1
ATOM 572 N N . TYR A 1 74 ? -5.167 8.967 4.351 1.00 97.75 74 TYR A N 1
ATOM 573 C CA . TYR A 1 74 ? -5.642 10.269 3.886 1.00 97.75 74 TYR A CA 1
ATOM 574 C C . TYR A 1 74 ? -6.584 10.170 2.690 1.00 97.75 74 TYR A C 1
ATOM 576 O O . TYR A 1 74 ? -7.642 10.797 2.702 1.00 97.75 74 TYR A O 1
ATOM 584 N N . LEU A 1 75 ? -6.236 9.378 1.674 1.00 97.25 75 LEU A N 1
ATOM 585 C CA . LEU A 1 75 ? -6.971 9.338 0.410 1.00 97.25 75 LEU A CA 1
ATOM 586 C C . LEU A 1 75 ? -8.151 8.358 0.458 1.00 97.25 75 LEU A C 1
ATOM 588 O O . LEU A 1 75 ? -9.267 8.723 0.089 1.00 97.25 75 LEU A O 1
ATOM 592 N N . TYR A 1 76 ? -7.948 7.143 0.970 1.00 96.88 76 TYR A N 1
ATOM 593 C CA . TYR A 1 76 ? -8.974 6.097 1.000 1.00 96.88 76 TYR A CA 1
ATOM 594 C C . TYR A 1 76 ? -10.274 6.525 1.712 1.00 96.88 76 TYR A C 1
ATOM 596 O O . TYR A 1 76 ? -11.348 6.311 1.140 1.00 96.88 76 TYR A O 1
ATOM 604 N N . PRO A 1 77 ? -10.257 7.194 2.889 1.00 97.31 77 PRO A N 1
ATOM 605 C CA . PRO A 1 77 ? -11.488 7.643 3.536 1.00 97.31 77 PRO A CA 1
ATOM 606 C C . PRO A 1 77 ? -12.213 8.723 2.735 1.00 97.31 77 PRO A C 1
ATOM 608 O O . PRO A 1 77 ? -13.440 8.771 2.759 1.00 97.31 77 PRO A O 1
ATOM 611 N N . ILE A 1 78 ? -11.479 9.585 2.020 1.00 97.12 78 ILE A N 1
ATOM 612 C CA . ILE A 1 78 ? -12.066 10.620 1.159 1.00 97.12 78 ILE A CA 1
ATOM 613 C C . ILE A 1 78 ? -12.782 9.958 -0.016 1.00 97.12 78 ILE A C 1
ATOM 615 O O . ILE A 1 78 ? -13.973 10.195 -0.205 1.00 97.12 78 ILE A O 1
ATOM 619 N N . LEU A 1 79 ? -12.083 9.092 -0.757 1.00 95.69 79 LEU A N 1
ATOM 620 C CA . LEU A 1 79 ? -12.635 8.431 -1.939 1.00 95.69 79 LEU A CA 1
ATOM 621 C C . LEU A 1 79 ? -13.839 7.558 -1.581 1.00 95.69 79 LEU A C 1
ATOM 623 O O . LEU A 1 79 ? -14.872 7.630 -2.237 1.00 95.69 79 LEU A O 1
ATOM 627 N N . THR A 1 80 ? -13.746 6.767 -0.514 1.00 95.69 80 THR A N 1
ATOM 628 C CA . THR A 1 80 ? -14.840 5.862 -0.138 1.00 95.69 80 THR A CA 1
ATOM 629 C C . THR A 1 80 ? -16.065 6.587 0.410 1.00 95.69 80 THR A C 1
ATOM 631 O O . THR A 1 80 ? -17.188 6.186 0.113 1.00 95.69 80 THR A O 1
ATOM 634 N N . THR A 1 81 ? -15.876 7.683 1.148 1.00 95.06 81 THR A N 1
ATOM 635 C CA . THR A 1 81 ? -16.993 8.553 1.555 1.00 95.06 81 THR A CA 1
ATOM 636 C C . THR A 1 81 ? -17.644 9.192 0.329 1.00 95.06 81 THR A C 1
ATOM 638 O O . THR A 1 81 ? -18.863 9.227 0.239 1.00 95.06 81 THR A O 1
ATOM 641 N N . PHE A 1 82 ? -16.844 9.673 -0.625 1.00 96.50 82 PHE A N 1
ATOM 642 C CA . PHE A 1 82 ? -17.345 10.364 -1.812 1.00 96.50 82 PHE A CA 1
ATOM 643 C C . PHE A 1 82 ? -18.114 9.435 -2.763 1.00 96.50 82 PHE A C 1
ATOM 645 O O . PHE A 1 82 ? -19.235 9.746 -3.147 1.00 96.50 82 PHE A O 1
ATOM 652 N N . PHE A 1 83 ? -17.541 8.284 -3.124 1.00 96.38 83 PHE A N 1
ATOM 653 C CA . PHE A 1 83 ? -18.145 7.383 -4.112 1.00 96.38 83 PHE A CA 1
ATOM 654 C C . PHE A 1 83 ? -19.222 6.466 -3.525 1.00 96.38 83 PHE A C 1
ATOM 656 O O . PHE A 1 83 ? -20.198 6.155 -4.203 1.00 96.38 83 PHE A O 1
ATOM 663 N N . PHE A 1 84 ? -19.063 6.028 -2.274 1.00 95.25 84 PHE A N 1
ATOM 664 C CA . PHE A 1 84 ? -19.939 5.022 -1.663 1.00 95.25 84 PHE A CA 1
ATOM 665 C C . PHE A 1 84 ? -20.769 5.561 -0.495 1.00 95.25 84 PHE A C 1
ATOM 667 O O . PHE A 1 84 ? -21.503 4.791 0.120 1.00 95.25 84 PHE A O 1
ATOM 674 N N . HIS A 1 85 ? -20.673 6.860 -0.182 1.00 94.56 85 HIS A N 1
ATOM 675 C CA . HIS A 1 85 ? -21.439 7.512 0.888 1.00 94.56 85 HIS A CA 1
ATOM 676 C C . HIS A 1 85 ? -21.271 6.832 2.261 1.00 94.56 85 HIS A C 1
ATOM 678 O O . HIS A 1 85 ? -22.193 6.794 3.074 1.00 94.56 85 HIS A O 1
ATOM 684 N N . LEU A 1 86 ? -20.085 6.269 2.523 1.00 94.25 86 LEU A N 1
ATOM 685 C CA . LEU A 1 86 ? -19.773 5.633 3.804 1.00 94.25 86 LEU A CA 1
ATOM 686 C C . LEU A 1 86 ? -19.552 6.675 4.907 1.00 94.25 86 LEU A C 1
ATOM 688 O O . LEU A 1 86 ? -19.103 7.791 4.649 1.00 94.25 86 LEU A O 1
ATOM 692 N N . ASP A 1 87 ? -19.800 6.283 6.158 1.00 96.25 87 ASP A N 1
ATOM 693 C CA . ASP A 1 87 ? -19.519 7.129 7.319 1.00 96.25 87 ASP A CA 1
ATOM 694 C C . ASP A 1 87 ? -18.015 7.430 7.428 1.00 96.25 87 ASP A C 1
ATOM 696 O O . ASP A 1 87 ? -17.192 6.557 7.729 1.00 96.25 87 ASP A O 1
ATOM 700 N N . ARG A 1 88 ? -17.658 8.699 7.215 1.00 93.44 88 ARG A N 1
ATOM 701 C CA . ARG A 1 88 ? -16.267 9.157 7.206 1.00 93.44 88 ARG A CA 1
ATOM 702 C C . ARG A 1 88 ? -15.544 8.913 8.530 1.00 93.44 88 ARG A C 1
ATOM 704 O O . ARG A 1 88 ? -14.348 8.625 8.506 1.00 93.44 88 ARG A O 1
ATOM 711 N N . ALA A 1 89 ? -16.218 9.061 9.671 1.00 96.12 89 ALA A N 1
ATOM 712 C CA . ALA A 1 89 ? -15.604 8.860 10.981 1.00 96.12 89 ALA A CA 1
ATOM 713 C C . ALA A 1 89 ? -15.276 7.379 11.192 1.00 96.12 89 ALA A C 1
ATOM 715 O O . ALA A 1 89 ? -14.157 7.043 11.582 1.00 96.12 89 ALA A O 1
ATOM 716 N N . LYS A 1 90 ? -16.204 6.492 10.820 1.00 96.44 90 LYS A N 1
ATOM 717 C CA . LYS A 1 90 ? -15.993 5.043 10.862 1.00 96.44 90 LYS A CA 1
ATOM 718 C C . LYS A 1 90 ? -14.841 4.607 9.958 1.00 96.44 90 LYS A C 1
ATOM 720 O O . LYS A 1 90 ? -13.996 3.829 10.392 1.00 96.44 90 LYS A O 1
ATOM 725 N N . ILE A 1 91 ? -14.773 5.111 8.723 1.00 96.75 91 ILE A N 1
ATOM 726 C CA . ILE A 1 91 ? -13.679 4.750 7.807 1.00 96.75 91 ILE A CA 1
ATOM 727 C C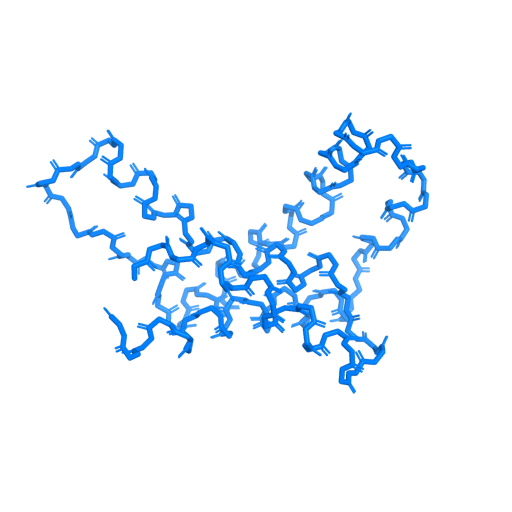 . ILE A 1 91 ? -12.336 5.290 8.304 1.00 96.75 91 ILE A C 1
ATOM 729 O O . ILE A 1 91 ? -11.350 4.559 8.274 1.00 96.75 91 ILE A O 1
ATOM 733 N N . LYS A 1 92 ? -12.285 6.523 8.821 1.00 97.19 92 LYS A N 1
ATOM 734 C CA . LYS A 1 92 ? -11.058 7.074 9.417 1.00 97.19 92 LYS A CA 1
ATOM 735 C C . LYS A 1 92 ? -10.533 6.225 10.572 1.00 97.19 92 LYS A C 1
ATOM 737 O O . LYS A 1 92 ? -9.324 6.042 10.658 1.00 97.19 92 LYS A O 1
ATOM 742 N N . GLU A 1 93 ? -11.413 5.692 11.418 1.00 97.25 93 GLU A N 1
ATOM 743 C CA . GLU A 1 93 ? -10.990 4.826 12.523 1.00 97.25 93 GLU A CA 1
ATOM 744 C C . GLU A 1 93 ? -10.413 3.498 12.014 1.00 97.25 93 GLU A C 1
ATOM 746 O O . GLU A 1 93 ? -9.353 3.071 12.467 1.00 97.25 93 GLU A O 1
ATOM 751 N N . VAL A 1 94 ? -11.040 2.881 11.004 1.00 96.12 94 VAL A N 1
ATOM 752 C CA . VAL A 1 94 ? -10.502 1.664 10.365 1.00 96.12 94 VAL A CA 1
ATOM 753 C C . VAL A 1 94 ? -9.159 1.939 9.678 1.00 96.12 94 VAL A C 1
ATOM 755 O O . VAL A 1 94 ? -8.277 1.085 9.685 1.00 96.12 94 VAL A O 1
ATOM 758 N N . CYS A 1 95 ? -8.981 3.123 9.098 1.00 97.88 95 CYS A N 1
ATOM 759 C CA . CYS A 1 95 ? -7.755 3.536 8.418 1.00 97.88 95 CYS A CA 1
ATOM 760 C C . CYS A 1 95 ? -6.701 4.143 9.360 1.00 97.88 95 CYS A C 1
ATOM 762 O O . CYS A 1 95 ? -5.685 4.636 8.874 1.00 97.88 95 CYS A O 1
ATOM 764 N N . ARG A 1 96 ? -6.903 4.133 10.685 1.00 97.62 96 ARG A N 1
ATOM 765 C CA . ARG A 1 96 ? -5.943 4.704 11.638 1.00 97.62 96 ARG A CA 1
ATOM 766 C C . ARG A 1 96 ? -4.611 3.955 11.593 1.00 97.62 96 ARG A C 1
ATOM 768 O O . ARG A 1 96 ? -4.571 2.723 11.529 1.00 97.62 96 ARG A O 1
ATOM 775 N N . LEU A 1 97 ? -3.511 4.706 11.696 1.00 98.19 97 LEU A N 1
ATOM 776 C CA . LEU A 1 97 ? -2.169 4.133 11.751 1.00 98.19 97 LEU A CA 1
ATOM 777 C C . LEU A 1 97 ? -2.064 3.102 12.884 1.00 98.19 97 LEU A C 1
ATOM 779 O O . LEU A 1 97 ? -2.347 3.386 14.049 1.00 98.19 97 LEU A O 1
ATOM 783 N N . SER A 1 98 ? -1.662 1.891 12.515 1.00 98.12 98 SER A N 1
ATOM 784 C CA . SER A 1 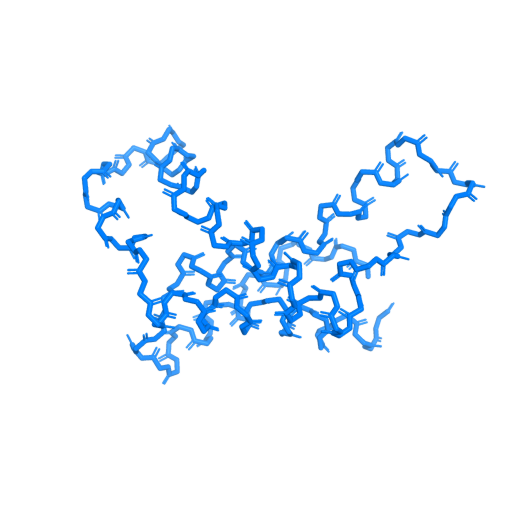98 ? -1.460 0.762 13.418 1.00 98.12 98 SER A CA 1
ATOM 785 C C . SER A 1 98 ? -0.475 -0.230 12.791 1.00 98.12 98 SER A C 1
ATOM 787 O O . SER A 1 98 ? -0.343 -0.252 11.564 1.00 98.12 98 SER A O 1
ATOM 789 N N . PRO A 1 99 ? 0.185 -1.095 13.583 1.00 97.94 99 PRO A N 1
ATOM 790 C CA . PRO A 1 99 ? 1.046 -2.145 13.035 1.00 97.94 99 PRO A CA 1
ATOM 791 C C . PRO A 1 99 ? 0.309 -3.058 12.047 1.00 97.94 99 PRO A C 1
ATOM 793 O O . PRO A 1 99 ? 0.863 -3.436 11.020 1.00 97.94 99 PRO A O 1
ATOM 796 N N . ALA A 1 100 ? -0.968 -3.347 12.317 1.00 97.69 100 ALA A N 1
ATOM 797 C CA . ALA A 1 100 ? -1.828 -4.110 11.420 1.00 97.69 100 ALA A CA 1
ATOM 798 C C . ALA A 1 100 ? -2.021 -3.411 10.067 1.00 97.69 100 ALA A C 1
ATOM 800 O O . ALA A 1 100 ? -1.911 -4.060 9.028 1.00 97.69 100 ALA A O 1
ATOM 801 N N . LEU A 1 101 ? -2.266 -2.094 10.060 1.00 98.44 101 LEU A N 1
ATOM 802 C CA . LEU A 1 101 ? -2.384 -1.308 8.830 1.00 98.44 101 LEU A CA 1
ATOM 803 C C . LEU A 1 101 ? -1.081 -1.330 8.022 1.00 98.44 101 LEU A C 1
ATOM 805 O O . LEU A 1 101 ? -1.122 -1.570 6.818 1.00 98.44 101 LEU A O 1
ATOM 809 N N . VAL A 1 102 ? 0.060 -1.113 8.686 1.00 98.56 102 VAL A N 1
ATOM 810 C CA . VAL A 1 102 ? 1.390 -1.124 8.053 1.00 98.56 102 VAL A CA 1
ATOM 811 C C . VAL A 1 102 ? 1.667 -2.483 7.415 1.00 98.56 102 VAL A C 1
ATOM 813 O O . VAL A 1 102 ? 1.969 -2.551 6.225 1.00 98.56 102 VAL A O 1
ATOM 816 N N . LEU A 1 103 ? 1.479 -3.565 8.177 1.00 98.19 103 LEU A N 1
ATOM 817 C CA . LEU A 1 103 ? 1.648 -4.933 7.689 1.00 98.19 103 LEU A CA 1
ATOM 818 C C . LEU A 1 103 ? 0.727 -5.219 6.498 1.00 98.19 103 LEU A C 1
ATOM 820 O O . LEU A 1 103 ? 1.144 -5.824 5.521 1.00 98.19 103 LEU A O 1
ATOM 824 N N . SER A 1 104 ? -0.513 -4.744 6.555 1.00 98.38 104 SER A N 1
ATOM 825 C CA . SER A 1 104 ? -1.500 -4.938 5.490 1.00 98.38 104 SER A CA 1
ATOM 826 C C . SER A 1 104 ? -1.132 -4.199 4.206 1.00 98.38 104 SER A C 1
ATOM 828 O O . SER A 1 104 ? -1.224 -4.777 3.129 1.00 98.38 104 SER A O 1
ATOM 830 N N . CYS A 1 105 ? -0.660 -2.954 4.312 1.00 98.38 105 CYS A N 1
ATOM 831 C CA . CYS A 1 105 ? -0.135 -2.200 3.173 1.00 98.38 105 CYS A CA 1
ATOM 832 C C . CYS A 1 105 ? 1.047 -2.931 2.527 1.00 98.38 105 CYS A C 1
ATOM 834 O O . CYS A 1 105 ? 1.071 -3.119 1.312 1.00 98.38 105 CYS A O 1
ATOM 836 N N . MET A 1 106 ? 1.993 -3.393 3.347 1.00 98.44 106 MET A N 1
ATOM 837 C CA . MET A 1 106 ? 3.164 -4.137 2.889 1.00 98.44 106 MET A CA 1
ATOM 838 C C . MET A 1 106 ? 2.774 -5.435 2.181 1.00 98.44 106 MET A C 1
ATOM 840 O O . MET A 1 106 ? 3.207 -5.674 1.058 1.00 98.44 106 MET A O 1
ATOM 844 N N . LEU A 1 107 ? 1.910 -6.250 2.794 1.00 97.50 107 LEU A N 1
ATOM 845 C CA . LEU A 1 107 ? 1.431 -7.490 2.188 1.00 97.50 107 LEU A CA 1
ATOM 846 C C . LEU A 1 107 ? 0.682 -7.223 0.878 1.00 97.50 107 LEU A C 1
ATOM 848 O O . LEU A 1 107 ? 0.919 -7.935 -0.089 1.00 97.50 107 LEU A O 1
ATOM 852 N N . GLY A 1 108 ? -0.149 -6.179 0.804 1.00 96.50 108 GLY A N 1
ATOM 853 C CA . GLY A 1 108 ? -0.824 -5.794 -0.439 1.00 96.50 108 GLY A CA 1
ATOM 854 C C . GLY A 1 108 ? 0.155 -5.544 -1.592 1.00 96.50 108 GLY A C 1
ATOM 855 O O . GLY A 1 108 ? -0.041 -6.085 -2.677 1.00 96.50 108 GLY A O 1
ATOM 856 N N . ASN A 1 109 ? 1.243 -4.804 -1.340 1.00 96.75 109 ASN A N 1
ATOM 857 C CA . ASN A 1 109 ? 2.277 -4.541 -2.351 1.00 96.75 109 ASN A CA 1
ATOM 858 C C . ASN A 1 109 ? 3.047 -5.817 -2.732 1.00 96.75 109 ASN A C 1
ATOM 860 O O . ASN A 1 109 ? 3.304 -6.064 -3.906 1.00 96.75 109 ASN A O 1
ATOM 864 N N . LEU A 1 110 ? 3.421 -6.645 -1.751 1.00 95.75 110 LEU A N 1
ATOM 865 C CA . LEU A 1 110 ? 4.181 -7.871 -2.011 1.00 95.75 110 LEU A CA 1
ATOM 866 C C . LEU A 1 110 ? 3.367 -8.892 -2.810 1.00 95.75 110 LEU A C 1
ATOM 868 O O . LEU A 1 110 ? 3.871 -9.462 -3.771 1.00 95.75 110 LEU A O 1
ATOM 872 N N . PHE A 1 111 ? 2.102 -9.103 -2.440 1.00 93.81 111 PHE A N 1
ATOM 873 C CA . PHE A 1 111 ? 1.216 -10.012 -3.164 1.00 93.81 111 PHE A CA 1
ATOM 874 C C . PHE A 1 111 ? 0.844 -9.493 -4.552 1.00 93.81 111 PHE A C 1
ATOM 876 O O . PHE A 1 111 ? 0.599 -10.316 -5.429 1.00 93.81 111 PHE A O 1
ATOM 883 N N . HIS A 1 112 ? 0.846 -8.173 -4.765 1.00 92.62 112 HIS A N 1
ATOM 884 C CA . HIS A 1 112 ? 0.772 -7.607 -6.108 1.00 92.62 112 HIS A CA 1
ATOM 885 C C . HIS A 1 112 ? 1.963 -8.075 -6.953 1.00 92.62 112 HIS A C 1
ATOM 887 O O . HIS A 1 112 ? 1.765 -8.745 -7.959 1.00 92.62 112 HIS A O 1
ATOM 893 N N . ILE A 1 113 ? 3.200 -7.840 -6.492 1.00 91.31 113 ILE A N 1
ATOM 894 C CA . ILE A 1 113 ? 4.398 -8.282 -7.227 1.00 91.31 113 ILE A CA 1
ATOM 895 C C . ILE A 1 113 ? 4.375 -9.792 -7.466 1.00 91.31 113 ILE A C 1
ATOM 897 O O . ILE A 1 113 ? 4.656 -10.236 -8.572 1.00 91.31 113 ILE A O 1
ATOM 901 N N . PHE A 1 114 ? 4.029 -10.598 -6.457 1.00 91.00 114 PHE A N 1
ATOM 902 C CA . PHE 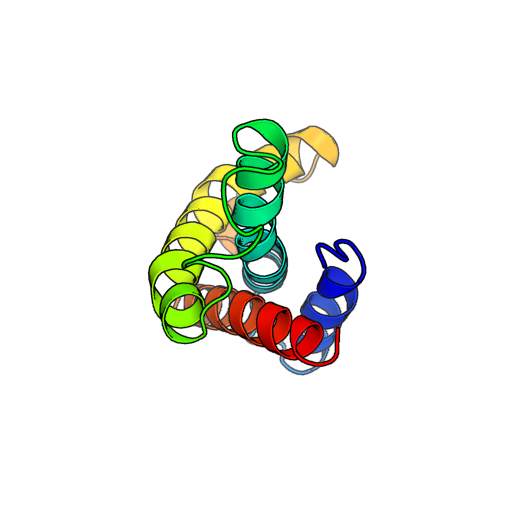A 1 114 ? 3.985 -12.053 -6.617 1.00 91.00 114 PHE A CA 1
ATOM 903 C C . PHE A 1 114 ? 2.958 -12.522 -7.651 1.00 91.00 114 PHE A C 1
ATOM 905 O O . PHE A 1 114 ? 3.196 -13.543 -8.296 1.00 91.00 114 PHE A O 1
ATOM 912 N N . LEU A 1 115 ? 1.843 -11.804 -7.815 1.00 88.56 115 LEU A N 1
ATOM 913 C CA . LEU A 1 115 ? 0.865 -12.104 -8.859 1.00 88.56 115 LEU A CA 1
ATOM 914 C C . LEU A 1 115 ? 1.379 -11.719 -10.251 1.00 88.56 115 LEU A C 1
ATOM 916 O O . LEU A 1 115 ? 1.050 -12.402 -11.217 1.00 88.56 115 LEU A O 1
ATOM 920 N N . ASP A 1 116 ? 2.211 -10.683 -10.330 1.00 86.12 116 ASP A N 1
ATOM 921 C CA . ASP A 1 116 ? 2.794 -10.186 -11.576 1.00 86.12 116 ASP A CA 1
ATOM 922 C C . ASP A 1 116 ? 4.053 -10.955 -12.030 1.00 86.12 116 ASP A C 1
ATOM 924 O O . ASP A 1 116 ? 4.379 -10.906 -13.206 1.00 86.12 116 ASP A O 1
ATOM 928 N N . ILE A 1 117 ? 4.725 -11.736 -11.166 1.00 79.31 117 ILE A N 1
ATOM 929 C CA . ILE A 1 117 ? 5.876 -12.595 -11.552 1.00 79.31 117 ILE A CA 1
ATOM 930 C C . ILE A 1 117 ? 5.598 -13.525 -12.754 1.00 79.31 117 ILE A C 1
ATOM 932 O O . ILE A 1 117 ? 6.470 -13.637 -13.617 1.00 79.31 117 ILE A O 1
ATOM 936 N N . PRO A 1 118 ? 4.478 -14.274 -12.809 1.00 61.66 118 PRO A N 1
ATOM 937 C CA . PRO A 1 118 ? 4.205 -15.181 -13.924 1.00 61.66 118 PRO A CA 1
ATOM 938 C C . PRO A 1 118 ? 3.732 -14.491 -15.218 1.00 61.66 118 PRO A C 1
ATOM 940 O O . PRO A 1 118 ? 3.418 -15.211 -16.169 1.00 61.66 118 PRO A O 1
ATOM 943 N N . MET A 1 119 ? 3.629 -13.156 -15.270 1.00 53.50 119 MET A N 1
ATOM 944 C CA . MET A 1 119 ? 2.998 -12.394 -16.365 1.00 53.50 119 MET A CA 1
ATOM 945 C C . MET A 1 119 ? 3.906 -11.313 -16.952 1.00 53.50 119 MET A C 1
ATOM 947 O O . MET A 1 119 ? 3.563 -10.834 -18.058 1.00 53.50 119 MET A O 1
#

Foldseek 3Di:
DPPPVVLLVVLVVVCVVDVLAQSLLLNLLLCQQCVQLVVCCVPPNPNDDSGDQLLDLVSSQPVSLVVSLCCLQPVVLVVCCVPVVDDSVVSNVSSDDDPNSSVSNSNSSNVNSVVVVVD

pLDDT: mean 91.8, std 9.83, range [53.5, 98.69]

Sequence (119 aa):
MPITPLHYPVAWGLSKLDKRLNLPGLIVGSFIPDIEVLFLRFFFSGVLPDHLVLHSLVGAFTLGTIISIFATIYLYPILTTFFFHLDRAKIKEVCRLSPALVLSCMLGNLFHIFLDIPM

Secondary structure (DSSP, 8-state):
---TTTHHHHHHHHHHH-TTS-HHHHHHHHHHHHHHHHHHHHHSTTTS-S--STTSHHHIIIIIHHHHHHIIIIIHHHHHHHHH---HHHHHHHTS--HHHHHHHHHHHHHHHHHHTT-

InterPro domains:
  IPR025238 Protein of unknown function DUF4184 [PF13803] (1-116)

Organism: NCBI:txid412755